Protein AF-A0A5E4CPG9-F1 (afdb_monomer_lite)

Organism: Marmota monax (NCBI:txid9995)

Foldseek 3Di:
DQLDWDWDWDQPFQLWPCNPDDPVLRVVVVCCVPVHPDDDDDDDDDDDDAGWTKIAIRNGRVRIDIDGGDDPPDDQDPPDDNDDDPDPVVCVVSVRDGHDDPDPDDPVVVVD

Sequence (112 aa):
RSSSHYPVYQRQHLLNSNPYWDFGAFRRLGHLVQETQLNFSRFAYQFLDPGTYVFQDNGQPESITVVLVKEEGAACGPGLAPVQPSSPYQLHRLGVLRHRLPNLGPDWAAIT

pLDDT: mean 88.84, std 9.23, range [60.34, 97.44]

Secondary structure (DSSP, 8-state):
-TT---EEE-TT-TT---TT---HHHHHHHHHHHH-----S-------S-EEEEEEESS-TT-EEEEEEPPTT--S-TT--SS----HHHHHHTT--PPPPS-SS--GGG--

Structure (mmCIF, N/CA/C/O backbone):
data_AF-A0A5E4CPG9-F1
#
_entry.id   AF-A0A5E4CPG9-F1
#
loop_
_atom_site.group_PDB
_atom_site.id
_atom_site.type_symbol
_atom_site.label_atom_id
_atom_site.label_alt_id
_atom_site.label_comp_id
_atom_site.label_asym_id
_atom_site.label_entity_id
_atom_site.label_seq_id
_atom_site.pdbx_PDB_ins_code
_atom_site.Cartn_x
_atom_site.Cartn_y
_atom_site.Cartn_z
_atom_site.occupancy
_atom_site.B_iso_or_equiv
_atom_site.auth_seq_id
_atom_site.auth_comp_id
_atom_site.auth_asym_id
_atom_site.auth_atom_id
_atom_site.pdbx_PDB_model_num
ATOM 1 N N . ARG A 1 1 ? -16.213 2.235 18.016 1.00 62.81 1 ARG A N 1
ATOM 2 C CA . ARG A 1 1 ? -15.006 1.644 17.382 1.00 62.81 1 ARG A CA 1
ATOM 3 C C . ARG A 1 1 ? -14.558 2.381 16.111 1.00 62.81 1 ARG A C 1
ATOM 5 O O . ARG A 1 1 ? -13.590 1.970 15.493 1.00 62.81 1 ARG A O 1
ATOM 12 N N . SER A 1 2 ? -15.189 3.499 15.739 1.00 62.75 2 SER A N 1
ATOM 13 C CA . SER A 1 2 ? -14.843 4.263 14.531 1.00 62.75 2 SER A CA 1
ATOM 14 C C . SER A 1 2 ? -13.397 4.779 14.482 1.00 62.75 2 SER A C 1
ATOM 16 O O . SER A 1 2 ? -12.893 4.973 13.384 1.00 62.75 2 SER A O 1
ATOM 18 N N . SER A 1 3 ? -12.708 4.941 15.623 1.00 76.94 3 SER A N 1
ATOM 19 C CA . SER A 1 3 ? -11.292 5.355 15.672 1.00 76.94 3 SER A CA 1
ATOM 20 C C . SER A 1 3 ? -10.291 4.192 15.798 1.00 76.94 3 SER A C 1
ATOM 22 O O . SER A 1 3 ? -9.133 4.416 16.141 1.00 76.94 3 SER A O 1
ATOM 24 N N . SER A 1 4 ? -10.716 2.941 15.596 1.00 89.88 4 SER A N 1
ATOM 25 C CA . SER A 1 4 ? -9.795 1.799 15.624 1.00 89.88 4 SER A CA 1
ATOM 26 C C . SER A 1 4 ? -8.760 1.894 14.495 1.00 89.88 4 SER A C 1
ATOM 28 O O . SER A 1 4 ? -9.088 2.307 13.384 1.00 89.88 4 SER A O 1
ATOM 30 N N . HIS A 1 5 ? -7.529 1.473 14.786 1.00 93.44 5 HIS A N 1
ATOM 31 C CA . HIS A 1 5 ? -6.406 1.473 13.846 1.00 93.44 5 HIS A CA 1
ATOM 32 C C . HIS A 1 5 ? -6.382 0.176 13.033 1.00 93.44 5 HIS A C 1
ATOM 34 O O . HIS A 1 5 ? -6.317 -0.920 13.597 1.00 93.44 5 HIS A O 1
ATOM 40 N N . TYR A 1 6 ? -6.484 0.298 11.712 1.00 94.81 6 TYR A N 1
ATOM 41 C CA . TYR A 1 6 ? -6.406 -0.807 10.758 1.00 94.81 6 TYR A CA 1
ATOM 42 C C . TYR A 1 6 ? -6.142 -0.271 9.343 1.00 94.81 6 TYR A C 1
ATOM 44 O O . TYR A 1 6 ? -6.550 0.850 9.025 1.00 94.81 6 TYR A O 1
ATOM 52 N N . PRO A 1 7 ? -5.489 -1.062 8.471 1.00 96.62 7 PRO A N 1
ATOM 53 C CA . PRO A 1 7 ? -5.165 -0.627 7.119 1.00 96.62 7 PRO A CA 1
ATOM 54 C C . PRO A 1 7 ? -6.416 -0.529 6.236 1.00 96.62 7 PRO A C 1
ATOM 56 O O . PRO A 1 7 ? -7.199 -1.476 6.125 1.00 96.62 7 PRO A O 1
ATOM 59 N N . VAL A 1 8 ? -6.557 0.599 5.544 1.00 96.44 8 VAL A N 1
ATOM 60 C CA . VAL A 1 8 ? -7.604 0.877 4.556 1.00 96.44 8 VAL A CA 1
ATOM 61 C C . VAL A 1 8 ? -6.953 1.159 3.210 1.00 96.44 8 VAL A C 1
ATOM 63 O O . VAL A 1 8 ? -6.179 2.106 3.070 1.00 96.44 8 VAL A O 1
ATOM 66 N N . TYR A 1 9 ? -7.277 0.346 2.206 1.00 97.25 9 TYR A N 1
ATOM 67 C CA . TYR A 1 9 ? -6.725 0.502 0.864 1.00 97.25 9 TYR A CA 1
ATOM 68 C C . TYR A 1 9 ? -7.182 1.805 0.198 1.00 97.25 9 TYR A C 1
ATOM 70 O O . TYR A 1 9 ? -8.378 2.090 0.106 1.00 97.25 9 TYR A O 1
ATOM 78 N N . GLN A 1 10 ? -6.225 2.570 -0.322 1.00 95.69 10 GLN A N 1
ATOM 79 C CA . GLN A 1 10 ? -6.465 3.845 -0.987 1.00 95.69 10 GLN A CA 1
ATOM 80 C C . GLN A 1 10 ? -6.605 3.665 -2.496 1.00 95.69 10 GLN A C 1
ATOM 82 O O . GLN A 1 10 ? -5.668 3.951 -3.232 1.00 95.69 10 GLN A O 1
ATOM 87 N N . ARG A 1 11 ? -7.774 3.224 -2.984 1.00 92.81 11 ARG A N 1
ATOM 88 C CA . ARG A 1 11 ? -7.993 2.883 -4.412 1.00 92.81 11 ARG A CA 1
ATOM 89 C C . ARG A 1 11 ? -7.539 3.968 -5.398 1.00 92.81 11 ARG A C 1
ATOM 91 O O . ARG A 1 11 ? -7.007 3.651 -6.453 1.00 92.81 11 ARG A O 1
ATOM 98 N N . GLN A 1 12 ? -7.754 5.239 -5.064 1.00 90.94 12 GLN A N 1
ATOM 99 C CA . GLN A 1 12 ? -7.474 6.374 -5.952 1.00 90.94 12 GLN A CA 1
ATOM 100 C C . GLN A 1 12 ? -6.050 6.938 -5.797 1.00 90.94 12 GLN A C 1
ATOM 102 O O . GLN A 1 12 ? -5.721 7.956 -6.402 1.00 90.94 12 GLN A O 1
ATOM 107 N N . HIS A 1 13 ? -5.195 6.310 -4.984 1.00 93.50 13 HIS A N 1
ATOM 108 C CA . HIS A 1 13 ? -3.847 6.813 -4.754 1.00 93.50 13 HIS A CA 1
ATOM 109 C C . HIS A 1 13 ? -2.964 6.652 -5.996 1.00 93.50 13 HIS A C 1
ATOM 111 O O . HIS A 1 13 ? -2.842 5.562 -6.549 1.00 93.50 13 HIS A O 1
ATOM 117 N N . LEU A 1 14 ? -2.268 7.725 -6.383 1.00 93.06 14 LEU A N 1
ATOM 118 C CA . LEU A 1 14 ? -1.459 7.774 -7.611 1.00 93.06 14 LEU A CA 1
ATOM 119 C C . LEU A 1 14 ? -0.232 6.856 -7.603 1.00 93.06 14 LEU A C 1
ATOM 121 O O . LEU A 1 14 ? 0.393 6.675 -8.640 1.00 93.06 14 LEU A O 1
ATOM 125 N N . LEU A 1 15 ? 0.149 6.319 -6.443 1.00 94.81 15 LEU A N 1
ATOM 126 C CA . LEU A 1 15 ? 1.236 5.339 -6.350 1.00 94.81 15 LEU A CA 1
ATOM 127 C C . LEU A 1 15 ? 0.768 3.899 -6.580 1.00 94.81 15 LEU A C 1
ATOM 129 O O . LEU A 1 15 ? 1.617 3.027 -6.689 1.00 94.81 15 LEU A O 1
ATOM 133 N N . ASN A 1 16 ? -0.538 3.620 -6.618 1.00 95.06 16 ASN A N 1
ATOM 134 C CA . ASN A 1 16 ? -0.994 2.265 -6.913 1.00 95.06 16 ASN A CA 1
ATOM 135 C C . ASN A 1 16 ? -0.725 1.920 -8.373 1.00 95.06 16 ASN A C 1
ATOM 137 O O . ASN A 1 16 ? -1.061 2.710 -9.251 1.00 95.06 16 ASN A O 1
ATOM 141 N N . SER A 1 17 ? -0.228 0.710 -8.621 1.00 94.88 17 SER A N 1
ATOM 142 C CA . SER A 1 17 ? -0.005 0.203 -9.981 1.00 94.88 17 SER A CA 1
ATOM 143 C C . SER A 1 17 ? -1.016 -0.856 -10.425 1.00 94.88 17 SER A C 1
ATOM 145 O O . SER A 1 17 ? -1.045 -1.203 -11.600 1.00 94.88 17 SER A O 1
ATOM 147 N N . ASN A 1 18 ? -1.843 -1.368 -9.505 1.00 91.62 18 ASN A N 1
ATOM 148 C CA . ASN A 1 18 ? -2.767 -2.478 -9.746 1.00 91.62 18 ASN A CA 1
ATOM 149 C C . ASN A 1 18 ? -4.234 -1.999 -9.715 1.00 91.62 18 ASN A C 1
ATOM 151 O O . ASN A 1 18 ? -4.873 -2.060 -8.663 1.00 91.62 18 ASN A O 1
ATOM 155 N N . PRO A 1 19 ? -4.796 -1.499 -10.838 1.00 85.88 19 PRO A N 1
ATOM 156 C CA . PRO A 1 19 ? -6.116 -0.853 -10.859 1.00 85.88 19 PRO A CA 1
ATOM 157 C C . PRO A 1 19 ? -7.292 -1.807 -10.604 1.00 85.88 19 PRO A C 1
ATOM 159 O O . PRO A 1 19 ? -8.354 -1.363 -10.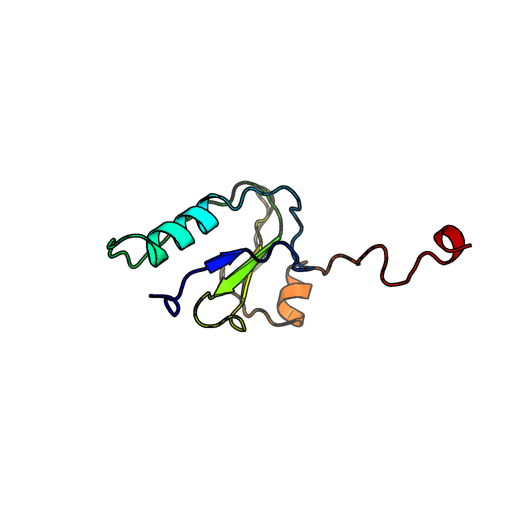169 1.00 85.88 19 PRO A O 1
ATOM 162 N N . TYR A 1 20 ? -7.107 -3.104 -10.862 1.00 88.81 20 TYR A N 1
ATOM 163 C CA . TYR A 1 20 ? -8.147 -4.134 -10.743 1.00 88.81 20 TYR A CA 1
ATOM 164 C C . TYR A 1 20 ? -7.944 -5.069 -9.545 1.00 88.81 20 TYR A C 1
ATOM 166 O O . TYR A 1 20 ? -8.587 -6.111 -9.465 1.00 88.81 20 TYR A O 1
ATOM 174 N N . TRP A 1 21 ? -7.050 -4.719 -8.617 1.00 94.75 21 TRP A N 1
ATOM 175 C CA . TRP A 1 21 ? -6.771 -5.555 -7.454 1.00 94.75 21 TRP A CA 1
ATOM 176 C C . TRP A 1 21 ? -7.980 -5.660 -6.512 1.00 94.75 21 TRP A C 1
ATOM 178 O O . TRP A 1 21 ? -8.620 -4.656 -6.179 1.00 94.75 21 TRP A O 1
ATOM 188 N N . ASP A 1 22 ? -8.278 -6.878 -6.045 1.00 94.31 22 ASP A N 1
ATOM 189 C CA . ASP A 1 22 ? -9.361 -7.120 -5.092 1.00 94.31 22 ASP A CA 1
ATOM 190 C C . ASP A 1 22 ? -8.906 -6.880 -3.645 1.00 94.31 22 ASP A C 1
ATOM 192 O O . ASP A 1 22 ? -8.313 -7.726 -2.975 1.00 94.31 22 ASP A O 1
ATOM 196 N N . PHE A 1 23 ? -9.280 -5.715 -3.122 1.00 95.62 23 PHE A N 1
ATOM 197 C CA . PHE A 1 23 ? -9.073 -5.319 -1.728 1.00 95.62 23 PHE A CA 1
ATOM 198 C C . PHE A 1 23 ? -10.205 -5.794 -0.790 1.00 95.62 23 PHE A C 1
ATOM 200 O O . PHE A 1 23 ? -10.385 -5.267 0.314 1.00 95.62 23 PHE A O 1
ATOM 207 N N . GLY A 1 24 ? -11.002 -6.787 -1.202 1.00 96.81 24 GLY A N 1
ATOM 208 C CA . GLY A 1 24 ? -12.127 -7.351 -0.453 1.00 96.81 24 GLY A CA 1
ATOM 209 C C . GLY A 1 24 ? -11.769 -7.829 0.954 1.00 96.81 24 GLY A C 1
ATOM 210 O O . GLY A 1 24 ? -12.555 -7.623 1.879 1.00 96.81 24 GLY A O 1
ATOM 211 N N . ALA A 1 25 ? -10.565 -8.374 1.154 1.00 96.94 25 ALA A N 1
ATOM 212 C CA . ALA A 1 25 ? -10.078 -8.761 2.480 1.00 96.94 25 ALA A CA 1
ATOM 213 C C . ALA A 1 25 ? -9.996 -7.562 3.448 1.00 96.94 25 ALA A C 1
ATOM 215 O O . ALA A 1 25 ? -10.410 -7.670 4.601 1.00 96.94 25 ALA A O 1
ATOM 216 N N . PHE A 1 26 ? -9.549 -6.399 2.965 1.00 96.94 26 PHE A N 1
ATOM 217 C CA . PHE A 1 26 ? -9.460 -5.165 3.752 1.00 96.94 26 PHE A CA 1
ATOM 218 C C . PHE A 1 26 ? -10.838 -4.530 3.984 1.00 96.94 26 PHE A C 1
ATOM 220 O O . PHE A 1 26 ? -11.101 -3.997 5.060 1.00 96.94 26 PHE A O 1
ATOM 227 N N . ARG A 1 27 ? -11.771 -4.650 3.025 1.00 96.25 27 ARG A N 1
ATOM 228 C CA . ARG A 1 27 ? -13.181 -4.270 3.254 1.00 96.25 27 ARG A CA 1
ATOM 229 C C . ARG A 1 27 ? -13.824 -5.132 4.337 1.00 96.25 27 ARG A C 1
ATOM 231 O O . ARG A 1 27 ? -14.489 -4.609 5.228 1.00 96.25 27 ARG A O 1
ATOM 238 N N . ARG A 1 28 ? -13.595 -6.449 4.283 1.00 95.88 28 ARG A N 1
ATOM 239 C CA . ARG A 1 28 ? -14.073 -7.389 5.301 1.00 95.88 28 ARG A CA 1
ATOM 240 C C . ARG A 1 28 ? -13.471 -7.062 6.665 1.00 95.88 28 ARG A C 1
ATOM 242 O O . ARG A 1 28 ? -14.211 -7.057 7.638 1.00 95.88 28 ARG A O 1
ATOM 249 N N . LEU A 1 29 ? -12.179 -6.739 6.733 1.00 95.31 29 LEU A N 1
ATOM 250 C CA . LEU A 1 29 ? -11.532 -6.268 7.960 1.00 95.31 29 LEU A CA 1
ATOM 251 C C . LEU A 1 29 ? -12.271 -5.062 8.558 1.00 95.31 29 LEU A C 1
ATOM 253 O O . LEU A 1 29 ? -12.645 -5.114 9.726 1.00 95.31 29 LEU A O 1
ATOM 257 N N . GLY A 1 30 ? -12.547 -4.029 7.756 1.00 94.31 30 GLY A N 1
ATOM 258 C CA . GLY A 1 30 ? -13.309 -2.859 8.204 1.00 94.31 30 GLY A CA 1
ATOM 259 C C . GLY A 1 30 ? -14.686 -3.231 8.764 1.00 94.31 30 GLY A C 1
ATOM 260 O O . GLY A 1 30 ? -15.023 -2.826 9.874 1.00 94.31 30 GLY A O 1
ATOM 261 N N . HIS A 1 31 ? -15.434 -4.086 8.059 1.00 94.00 31 HIS A N 1
ATOM 262 C CA . HIS A 1 31 ? -16.725 -4.590 8.537 1.00 94.00 31 HIS A CA 1
ATOM 263 C C . HIS A 1 31 ? -16.595 -5.353 9.865 1.00 94.00 31 HIS A C 1
ATOM 265 O O . HIS A 1 31 ? -17.381 -5.141 10.781 1.00 94.00 31 HIS A O 1
ATOM 271 N N . LEU A 1 32 ? -15.593 -6.226 10.012 1.00 93.19 32 LEU A N 1
ATOM 272 C CA . LEU A 1 32 ? -15.372 -6.961 11.261 1.00 93.19 32 LEU A CA 1
ATOM 273 C C . LEU A 1 32 ? -15.048 -6.017 12.427 1.00 93.19 32 LEU A C 1
ATOM 275 O O . LEU A 1 32 ? -15.561 -6.219 13.524 1.00 93.19 32 LEU A O 1
ATOM 279 N N . VAL A 1 33 ? -14.238 -4.979 12.206 1.00 91.94 33 VAL A N 1
ATOM 280 C CA . VAL A 1 33 ? -13.909 -3.995 13.250 1.00 91.94 33 VAL A CA 1
ATOM 281 C C . VAL A 1 33 ? -15.136 -3.170 13.654 1.00 91.94 33 VAL A C 1
ATOM 283 O O . VAL A 1 33 ? -15.331 -2.919 14.845 1.00 91.94 33 VAL A O 1
ATOM 286 N N . GLN A 1 34 ? -15.946 -2.740 12.685 1.00 90.00 34 GLN A N 1
ATOM 287 C CA . GLN A 1 34 ? -17.050 -1.804 12.913 1.00 90.00 34 GLN A CA 1
ATOM 288 C C . GLN A 1 34 ? -18.331 -2.489 13.404 1.00 90.00 34 GLN A C 1
ATOM 290 O O . GLN A 1 34 ? -18.937 -2.006 14.358 1.00 90.00 34 GLN A O 1
ATOM 295 N N . GLU A 1 35 ? -18.702 -3.617 12.797 1.00 89.44 35 GLU A N 1
ATOM 296 C CA . GLU A 1 35 ? -20.025 -4.239 12.956 1.00 89.44 35 GLU A CA 1
ATOM 297 C C . GLU A 1 35 ? -20.024 -5.445 13.903 1.00 89.44 35 GLU A C 1
ATOM 299 O O . GLU A 1 35 ? -21.080 -5.939 14.294 1.00 89.44 35 GLU A O 1
ATOM 304 N N . THR A 1 36 ? -18.850 -5.954 14.289 1.00 85.88 36 THR A N 1
ATOM 305 C CA . THR A 1 36 ? -18.755 -7.138 15.155 1.00 85.88 36 THR A CA 1
ATOM 306 C C . THR A 1 36 ? -18.060 -6.842 16.480 1.00 85.88 36 THR A C 1
ATOM 308 O O . THR A 1 36 ? -17.254 -5.921 16.608 1.00 85.88 36 THR A O 1
ATOM 311 N N . GLN A 1 37 ? -18.343 -7.675 17.484 1.00 82.62 37 GLN A N 1
ATOM 312 C CA . GLN A 1 37 ? -17.698 -7.643 18.805 1.00 82.62 37 GLN A CA 1
ATOM 313 C C . GLN A 1 37 ? -16.411 -8.485 18.855 1.00 82.62 37 GLN A C 1
ATOM 315 O O . GLN A 1 37 ? -15.920 -8.819 19.933 1.00 82.62 37 GLN A O 1
ATOM 320 N N . LEU A 1 38 ? -15.851 -8.857 17.698 1.00 84.69 38 LEU A N 1
ATOM 321 C CA . LEU A 1 38 ? -14.609 -9.619 17.655 1.00 84.69 38 LEU A CA 1
ATOM 322 C C . LEU A 1 38 ? -13.448 -8.770 18.187 1.00 84.69 38 LEU A C 1
ATOM 324 O O . LEU A 1 38 ? -13.311 -7.585 17.868 1.00 84.69 38 LEU A O 1
ATOM 328 N N . ASN A 1 39 ? -12.609 -9.399 19.007 1.00 85.44 39 ASN A N 1
ATOM 329 C CA . ASN A 1 39 ? -11.400 -8.814 19.572 1.00 85.44 39 ASN A CA 1
ATOM 330 C C . ASN A 1 39 ? -10.191 -9.502 18.945 1.00 85.44 39 ASN A C 1
ATOM 332 O O . ASN A 1 39 ? -9.850 -10.625 19.308 1.00 85.44 39 ASN A O 1
ATOM 336 N N . PHE A 1 40 ? -9.546 -8.828 18.001 1.00 87.69 40 PHE A N 1
ATOM 337 C CA . PHE A 1 40 ? -8.308 -9.288 17.385 1.00 87.69 40 PHE A CA 1
ATOM 338 C C . PHE A 1 40 ? -7.323 -8.125 17.296 1.00 87.69 40 PHE A C 1
ATOM 340 O O . PHE A 1 40 ? -7.713 -6.969 17.152 1.00 87.69 40 PHE A O 1
ATOM 347 N N . SER A 1 41 ? -6.036 -8.440 17.407 1.00 90.12 41 SER A N 1
ATOM 348 C CA . SER A 1 41 ? -4.945 -7.458 17.396 1.00 90.12 41 SER A CA 1
ATOM 349 C C . SER A 1 41 ? -4.071 -7.545 16.148 1.00 90.12 41 SER A C 1
ATOM 351 O O . SER A 1 41 ? -3.164 -6.736 15.975 1.00 90.12 41 SER A O 1
ATOM 353 N N . ARG A 1 42 ? -4.301 -8.547 15.291 1.00 91.75 42 ARG A N 1
ATOM 354 C CA . ARG A 1 42 ? -3.469 -8.828 14.121 1.00 91.75 42 ARG A CA 1
ATOM 355 C C . ARG A 1 42 ? -4.334 -9.129 12.912 1.00 91.75 42 ARG A C 1
ATOM 357 O O . ARG A 1 42 ? -5.346 -9.818 13.012 1.00 91.75 42 ARG A O 1
ATOM 364 N N . PHE A 1 43 ? -3.871 -8.643 11.773 1.00 93.69 43 PHE A N 1
ATOM 365 C CA . PHE A 1 43 ? -4.399 -8.941 10.456 1.00 93.69 43 PHE A CA 1
ATOM 366 C C . PHE A 1 43 ? -3.209 -9.276 9.559 1.00 93.69 43 PHE A C 1
ATOM 368 O O . PHE A 1 43 ? -2.197 -8.578 9.593 1.00 93.69 43 PHE A O 1
ATOM 375 N N . ALA A 1 44 ? -3.320 -10.356 8.793 1.00 95.06 44 ALA A N 1
ATOM 376 C CA . ALA A 1 44 ? -2.298 -10.785 7.853 1.00 95.06 44 ALA A CA 1
ATOM 377 C C . ALA A 1 44 ? -2.934 -10.961 6.476 1.00 95.06 44 ALA A C 1
ATOM 379 O O . ALA A 1 44 ? -4.039 -11.491 6.357 1.00 95.06 44 ALA A O 1
ATOM 380 N N . TYR A 1 45 ? -2.225 -10.513 5.447 1.00 96.12 45 TYR A N 1
ATOM 381 C CA . TYR A 1 45 ? -2.634 -10.643 4.058 1.00 96.12 45 TYR A CA 1
ATOM 382 C C . TYR A 1 45 ? -1.407 -10.975 3.213 1.00 96.12 45 TYR A C 1
ATOM 384 O O . TYR A 1 45 ? -0.344 -10.383 3.406 1.00 96.12 45 TYR A O 1
ATOM 392 N N . GLN A 1 46 ? -1.558 -11.927 2.296 1.00 94.69 46 GLN A N 1
ATOM 393 C CA . GLN A 1 46 ? -0.519 -12.301 1.348 1.00 94.69 46 GLN A CA 1
ATOM 394 C C . GLN A 1 46 ? -0.772 -11.590 0.023 1.00 94.69 46 GLN A C 1
ATOM 396 O O . GLN A 1 46 ? -1.840 -11.732 -0.566 1.00 94.69 46 GLN A O 1
ATOM 401 N N . PHE A 1 47 ? 0.229 -10.856 -0.451 1.00 95.06 47 PHE A N 1
ATOM 402 C CA . PHE A 1 47 ? 0.212 -10.267 -1.780 1.00 95.06 47 PHE A CA 1
ATOM 403 C C . PHE A 1 47 ? 0.820 -11.254 -2.772 1.00 95.06 47 PHE A C 1
ATOM 405 O O . PHE A 1 47 ? 1.890 -11.801 -2.507 1.00 95.06 47 PHE A O 1
ATOM 412 N N . LEU A 1 48 ? 0.123 -11.486 -3.881 1.00 92.81 48 LEU A N 1
ATOM 413 C CA . LEU A 1 48 ? 0.548 -12.419 -4.927 1.00 92.81 48 LEU A CA 1
ATOM 414 C C . LEU A 1 48 ? 1.013 -11.670 -6.174 1.00 92.81 48 LEU A C 1
ATOM 416 O O . LEU A 1 48 ? 2.047 -12.009 -6.738 1.00 92.81 48 LEU A O 1
ATOM 420 N N . ASP A 1 49 ? 0.286 -10.621 -6.554 1.00 95.06 49 ASP A N 1
ATOM 421 C CA . ASP A 1 49 ? 0.593 -9.861 -7.759 1.00 95.06 49 ASP A CA 1
ATOM 422 C C . ASP A 1 49 ? 1.665 -8.791 -7.478 1.0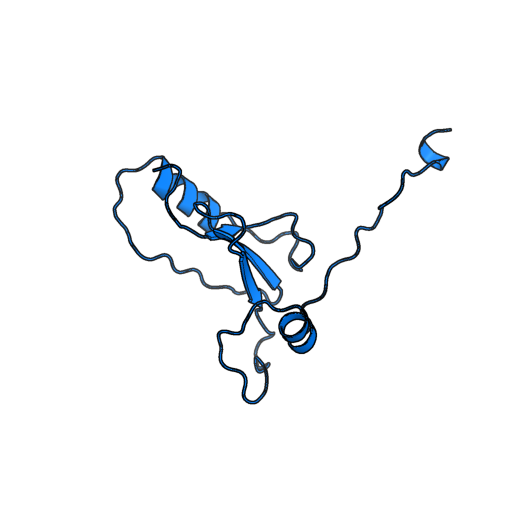0 95.06 49 ASP A C 1
ATOM 424 O O . ASP A 1 49 ? 1.525 -8.006 -6.522 1.00 95.06 49 ASP A O 1
ATOM 428 N N . PRO A 1 50 ? 2.724 -8.712 -8.301 1.00 95.62 50 PRO A N 1
ATOM 429 C CA . PRO A 1 50 ? 3.701 -7.634 -8.249 1.00 95.62 50 PRO A CA 1
ATOM 430 C C . PRO A 1 50 ? 3.061 -6.248 -8.380 1.00 95.62 50 PRO A C 1
ATOM 432 O O . PRO A 1 50 ? 2.000 -6.057 -8.974 1.00 95.62 50 PRO A O 1
ATOM 435 N N . GLY A 1 51 ? 3.723 -5.243 -7.814 1.00 95.31 51 GLY A N 1
ATOM 436 C CA . GLY A 1 51 ? 3.313 -3.848 -7.923 1.00 95.31 51 GLY A CA 1
ATOM 437 C C . GLY A 1 51 ? 3.217 -3.124 -6.588 1.00 95.31 51 GLY A C 1
ATOM 438 O O . GLY A 1 51 ? 3.746 -3.564 -5.568 1.00 95.31 51 GLY A O 1
ATOM 439 N N . THR A 1 52 ? 2.585 -1.955 -6.618 1.00 96.31 52 THR A N 1
ATOM 440 C CA . THR A 1 52 ? 2.518 -1.029 -5.486 1.00 96.31 52 THR A CA 1
ATOM 441 C C . THR A 1 52 ? 1.092 -0.903 -4.970 1.00 96.31 52 THR A C 1
ATOM 443 O O . THR A 1 52 ? 0.156 -0.677 -5.744 1.00 96.31 52 THR A O 1
ATOM 446 N N . TYR A 1 53 ? 0.950 -1.000 -3.650 1.00 97.31 53 TYR A N 1
ATOM 447 C CA . TYR A 1 53 ? -0.311 -0.906 -2.924 1.00 97.31 53 TYR A CA 1
ATOM 448 C C . TYR A 1 53 ? -0.183 0.132 -1.814 1.00 97.31 53 TYR A C 1
ATOM 450 O O . TYR A 1 53 ? 0.739 0.065 -0.999 1.00 97.31 53 TYR A O 1
ATOM 458 N N . VAL A 1 54 ? -1.109 1.085 -1.760 1.00 97.06 54 VAL A N 1
ATOM 459 C CA . VAL A 1 54 ? -1.123 2.126 -0.730 1.00 97.06 54 VAL A CA 1
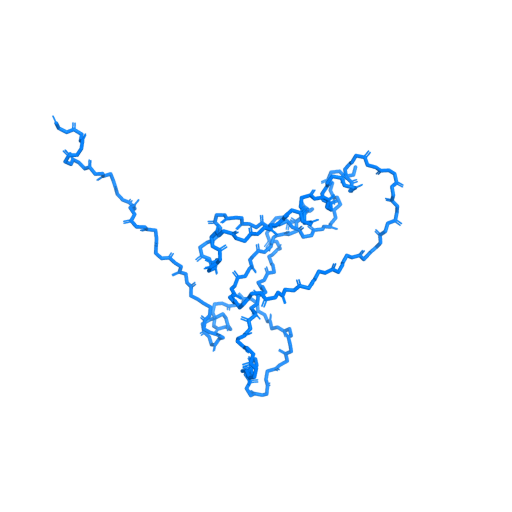ATOM 460 C C . VAL A 1 54 ? -2.289 1.935 0.220 1.00 97.06 54 VAL A C 1
ATOM 462 O O . VAL A 1 54 ? -3.445 1.812 -0.189 1.00 97.06 54 VAL A O 1
ATOM 465 N N . PHE A 1 55 ? -1.969 1.965 1.506 1.00 97.44 55 PHE A N 1
ATOM 466 C CA . PHE A 1 55 ? -2.917 1.907 2.604 1.00 97.44 55 PHE A CA 1
ATOM 467 C C . PHE A 1 55 ? -2.775 3.159 3.457 1.00 97.44 55 PHE A C 1
ATOM 469 O O . PHE A 1 55 ? -1.670 3.675 3.615 1.00 97.44 55 PHE A O 1
ATOM 476 N N . GLN A 1 56 ? -3.879 3.607 4.034 1.00 96.88 56 GLN A N 1
ATOM 477 C CA . GLN A 1 56 ? -3.871 4.555 5.143 1.00 96.88 56 GLN A CA 1
ATOM 478 C C . GLN A 1 56 ? -4.358 3.855 6.408 1.00 96.88 56 GLN A C 1
ATOM 480 O O . GLN A 1 56 ? -5.063 2.844 6.321 1.00 96.88 56 GLN A O 1
ATOM 485 N N . ASP A 1 57 ? -4.029 4.397 7.569 1.00 96.31 57 ASP A N 1
ATOM 486 C CA . ASP A 1 57 ? -4.665 3.979 8.809 1.00 96.31 57 ASP A CA 1
ATOM 487 C C . ASP A 1 57 ? -6.080 4.570 8.933 1.00 96.31 57 ASP A C 1
ATOM 489 O O . ASP A 1 57 ? -6.335 5.719 8.570 1.00 96.31 57 ASP A O 1
ATOM 493 N N . ASN A 1 58 ? -7.026 3.774 9.436 1.00 94.88 58 ASN A N 1
ATOM 494 C CA . ASN A 1 58 ? -8.398 4.232 9.652 1.00 94.88 58 ASN A CA 1
ATOM 495 C C . ASN A 1 58 ? -8.517 5.300 10.756 1.00 94.88 58 ASN A C 1
ATOM 497 O O . ASN A 1 58 ? -9.297 6.238 10.612 1.00 94.88 58 ASN A O 1
ATOM 501 N N . GLY A 1 59 ? -7.781 5.150 11.860 1.00 94.19 59 GLY A N 1
ATOM 502 C CA . GLY A 1 59 ? -7.797 6.101 12.975 1.00 94.19 59 GLY A CA 1
ATOM 503 C C . GLY A 1 59 ? -6.946 7.345 12.714 1.00 94.19 59 GLY A C 1
ATOM 504 O O . GLY A 1 59 ? -7.181 8.379 13.335 1.00 94.19 59 GLY A O 1
ATOM 505 N N . GLN A 1 60 ? -5.985 7.246 11.793 1.00 95.62 60 GLN A N 1
ATOM 506 C CA . GLN A 1 60 ? -5.026 8.289 11.451 1.00 95.62 60 GLN A CA 1
ATOM 507 C C . GLN A 1 60 ? -4.771 8.340 9.926 1.00 95.62 60 GLN A C 1
ATOM 509 O O . GLN A 1 60 ? -3.783 7.777 9.447 1.00 95.62 60 GLN A O 1
ATOM 514 N N . PRO A 1 61 ? -5.640 9.001 9.137 1.00 92.62 61 PRO A N 1
ATOM 515 C CA . PRO A 1 61 ? -5.572 8.977 7.670 1.00 92.62 61 PRO A CA 1
ATOM 516 C C . PRO A 1 61 ? -4.265 9.508 7.060 1.00 92.62 61 PRO A C 1
ATOM 518 O O . PRO A 1 61 ? -3.907 9.131 5.947 1.00 92.62 61 PRO A O 1
ATOM 521 N N . GLU A 1 62 ? -3.535 10.371 7.768 1.00 93.31 62 GLU A N 1
ATOM 522 C CA . GLU A 1 62 ? -2.219 10.869 7.356 1.00 93.31 62 GLU A CA 1
ATOM 523 C C . GLU A 1 62 ? -1.103 9.818 7.472 1.00 93.31 62 GLU A C 1
ATOM 525 O O . GLU A 1 62 ? -0.046 9.957 6.850 1.00 93.31 62 GLU A O 1
ATOM 530 N N . SER A 1 63 ? -1.329 8.758 8.251 1.00 94.94 63 SER A N 1
ATOM 531 C CA . SER A 1 63 ? -0.407 7.638 8.387 1.00 94.94 63 SER A CA 1
ATOM 532 C C . SER A 1 63 ? -0.613 6.671 7.228 1.00 94.94 63 SER A C 1
ATOM 534 O O . SER A 1 63 ? -1.598 5.931 7.178 1.00 94.94 63 SER A O 1
ATOM 536 N N . ILE A 1 64 ? 0.322 6.685 6.275 1.00 95.56 64 ILE A N 1
ATOM 537 C CA . ILE A 1 64 ? 0.279 5.823 5.092 1.00 95.56 64 ILE A CA 1
ATOM 538 C C . ILE A 1 64 ? 1.335 4.725 5.141 1.00 95.56 64 ILE A C 1
ATOM 540 O O . ILE A 1 64 ? 2.456 4.910 5.614 1.00 95.56 64 ILE A O 1
ATOM 544 N N . THR A 1 65 ? 0.993 3.582 4.562 1.00 96.00 65 THR A N 1
ATOM 545 C CA . THR A 1 65 ? 1.911 2.476 4.297 1.00 96.00 65 THR A CA 1
ATOM 546 C C . THR A 1 65 ? 1.900 2.168 2.808 1.00 96.00 65 THR A C 1
ATOM 548 O O . THR A 1 65 ? 0.840 2.008 2.203 1.00 96.00 65 THR A O 1
ATOM 551 N N . VAL A 1 66 ? 3.091 2.072 2.219 1.00 96.62 66 VAL A N 1
ATOM 552 C CA . VAL A 1 66 ? 3.284 1.686 0.820 1.00 96.62 66 VAL A CA 1
ATOM 553 C C . VAL A 1 66 ? 3.900 0.295 0.799 1.00 96.62 66 VAL A C 1
ATOM 555 O O . VAL A 1 66 ? 5.011 0.101 1.288 1.00 96.62 66 VAL A O 1
ATOM 558 N N . VAL A 1 67 ? 3.177 -0.670 0.242 1.00 96.00 67 VAL A N 1
ATOM 559 C CA . VAL A 1 67 ? 3.657 -2.039 0.044 1.00 96.00 67 VAL A CA 1
ATOM 560 C C . VAL A 1 67 ? 4.107 -2.175 -1.401 1.00 96.00 67 VAL A C 1
ATOM 562 O O . VAL A 1 67 ? 3.312 -1.982 -2.320 1.00 96.00 67 VAL A O 1
ATOM 565 N N . LEU A 1 68 ? 5.382 -2.502 -1.592 1.00 95.31 68 LEU A N 1
ATOM 566 C CA . LEU A 1 68 ? 5.970 -2.787 -2.895 1.00 95.31 68 LEU A CA 1
ATOM 567 C C . LEU A 1 68 ? 6.259 -4.282 -2.996 1.00 95.31 68 LEU A C 1
ATOM 569 O O . LEU A 1 68 ? 7.124 -4.799 -2.290 1.00 95.31 68 LEU A O 1
ATOM 573 N N . VAL A 1 69 ? 5.551 -4.955 -3.893 1.00 95.00 69 VAL A N 1
ATOM 574 C CA . VAL A 1 69 ? 5.746 -6.367 -4.213 1.00 95.00 69 VAL A CA 1
ATOM 575 C C . VAL A 1 69 ? 6.591 -6.440 -5.474 1.00 95.00 69 VAL A C 1
ATOM 577 O O . VAL A 1 69 ? 6.252 -5.842 -6.496 1.00 95.00 69 VAL A O 1
ATOM 580 N N . LYS A 1 70 ? 7.734 -7.116 -5.378 1.00 92.81 70 LYS A N 1
ATOM 581 C CA . LYS A 1 70 ? 8.625 -7.348 -6.514 1.00 92.81 70 LYS A CA 1
ATOM 582 C C . LYS A 1 70 ? 8.193 -8.601 -7.271 1.00 92.81 70 LYS A C 1
ATOM 584 O O . LYS A 1 70 ? 7.523 -9.463 -6.714 1.00 92.81 70 LYS A O 1
ATOM 589 N N . GLU A 1 71 ? 8.608 -8.670 -8.529 1.00 93.50 71 GLU A N 1
ATOM 590 C CA . GLU A 1 71 ? 8.527 -9.887 -9.335 1.00 93.50 71 GLU A CA 1
ATOM 591 C C . GLU A 1 71 ? 9.203 -11.063 -8.625 1.00 93.50 71 GLU A C 1
ATOM 593 O O . GLU A 1 71 ? 10.136 -10.885 -7.831 1.00 93.50 71 GLU A O 1
ATOM 598 N N . GLU A 1 72 ? 8.763 -12.277 -8.940 1.00 91.69 72 GLU A N 1
ATOM 599 C CA . GLU A 1 72 ? 9.389 -13.482 -8.412 1.00 91.69 72 GLU A CA 1
ATOM 600 C C . GLU A 1 72 ? 10.884 -13.525 -8.775 1.00 91.69 72 GLU A C 1
ATOM 602 O O . GLU A 1 72 ? 11.297 -13.207 -9.891 1.00 91.69 72 GLU A O 1
ATOM 607 N N . GLY A 1 73 ? 11.725 -13.869 -7.797 1.00 89.00 73 GLY A N 1
ATOM 608 C CA . GLY A 1 73 ? 13.181 -13.898 -7.959 1.00 89.00 73 GLY A CA 1
ATOM 609 C C . GLY A 1 73 ? 13.866 -12.524 -7.952 1.00 89.00 73 GLY A C 1
ATOM 610 O O . GLY A 1 73 ? 15.095 -12.468 -7.879 1.00 89.00 73 GLY A O 1
ATOM 611 N N . ALA A 1 74 ? 13.121 -11.414 -7.966 1.00 89.56 74 ALA A N 1
ATOM 612 C CA . ALA A 1 74 ? 13.702 -10.082 -7.853 1.00 89.56 74 ALA A CA 1
ATOM 613 C C . ALA A 1 74 ? 13.961 -9.705 -6.386 1.00 89.56 74 ALA A C 1
ATOM 615 O O . ALA A 1 74 ? 13.095 -9.800 -5.516 1.00 89.56 74 ALA A O 1
ATOM 616 N N . ALA A 1 75 ? 15.166 -9.211 -6.103 1.00 85.62 75 ALA A N 1
ATOM 617 C CA . ALA A 1 75 ? 15.495 -8.692 -4.783 1.00 85.62 75 ALA A CA 1
ATOM 618 C C . ALA A 1 75 ? 14.784 -7.351 -4.518 1.00 85.62 75 ALA A C 1
ATOM 620 O O . ALA A 1 75 ? 14.711 -6.482 -5.389 1.00 85.62 75 ALA A O 1
ATOM 621 N N . CYS A 1 76 ? 14.360 -7.120 -3.271 1.00 82.38 76 CYS A N 1
ATOM 622 C CA . CYS A 1 76 ? 13.802 -5.831 -2.829 1.00 82.38 76 CYS A CA 1
ATOM 623 C C . CYS A 1 76 ? 14.827 -4.677 -2.832 1.00 82.38 76 CYS A C 1
ATOM 625 O O . CYS A 1 76 ? 14.454 -3.517 -2.669 1.00 82.38 76 CYS A O 1
ATOM 627 N N . GLY A 1 77 ? 16.105 -4.992 -3.060 1.00 76.88 77 GLY A N 1
ATOM 628 C CA . GLY A 1 77 ? 17.219 -4.066 -3.233 1.00 76.88 77 GLY A CA 1
ATOM 629 C C . GLY A 1 77 ? 18.420 -4.470 -2.369 1.00 76.88 77 GLY A C 1
ATOM 630 O O . GLY A 1 77 ? 18.234 -4.914 -1.234 1.00 76.88 77 GLY A O 1
ATOM 631 N N . PRO A 1 78 ? 19.660 -4.346 -2.874 1.00 70.62 78 PRO A N 1
ATOM 632 C CA . PRO A 1 78 ? 20.844 -4.761 -2.131 1.00 70.62 78 PRO A CA 1
ATOM 633 C C . PRO A 1 78 ? 21.003 -3.915 -0.861 1.00 70.62 78 PRO A C 1
ATOM 635 O O . PRO A 1 78 ? 20.996 -2.684 -0.916 1.00 70.62 78 PRO A O 1
ATOM 638 N N . GLY A 1 79 ? 21.130 -4.585 0.287 1.00 74.88 79 GLY A N 1
ATOM 639 C CA . GLY A 1 79 ? 21.357 -3.939 1.584 1.00 74.88 79 GLY A CA 1
ATOM 640 C C . GLY A 1 79 ? 20.184 -3.107 2.116 1.00 74.88 79 GLY A C 1
ATOM 641 O O . GLY A 1 79 ? 20.375 -2.327 3.047 1.00 74.88 79 GLY A O 1
ATOM 642 N N . LEU A 1 80 ? 18.985 -3.234 1.539 1.00 78.62 80 LEU A N 1
ATOM 643 C CA . LEU A 1 80 ? 17.789 -2.576 2.058 1.00 78.62 80 LEU A CA 1
ATOM 644 C C . LEU A 1 80 ? 17.090 -3.468 3.084 1.00 78.62 80 LEU A C 1
ATOM 646 O O . LEU A 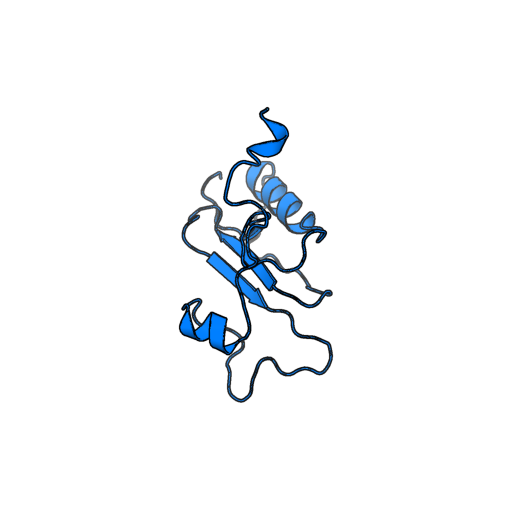1 80 ? 16.824 -4.641 2.831 1.00 78.62 80 LEU A O 1
ATOM 650 N N . ALA A 1 81 ? 16.756 -2.893 4.238 1.00 85.69 81 ALA A N 1
ATOM 651 C CA . ALA A 1 81 ? 15.854 -3.539 5.183 1.00 85.69 81 ALA A CA 1
ATOM 652 C C . ALA A 1 81 ? 14.442 -3.660 4.567 1.00 85.69 81 ALA A C 1
ATOM 654 O O . ALA A 1 81 ? 14.052 -2.775 3.799 1.00 85.69 81 ALA A O 1
ATOM 655 N N . PRO A 1 82 ? 13.648 -4.687 4.929 1.00 86.56 82 PRO A N 1
ATOM 656 C CA . PRO A 1 82 ? 12.301 -4.884 4.383 1.00 86.56 82 PRO A CA 1
ATOM 657 C C . PRO A 1 82 ? 11.345 -3.705 4.612 1.00 86.56 82 PRO A C 1
ATOM 659 O O . PRO A 1 82 ? 10.449 -3.473 3.808 1.00 86.56 82 PRO A O 1
ATOM 662 N N . VAL A 1 83 ? 11.541 -2.954 5.700 1.00 91.69 83 VAL A N 1
ATOM 663 C CA . VAL A 1 83 ? 10.769 -1.750 6.025 1.00 91.69 83 VAL A CA 1
ATOM 664 C C . VAL A 1 83 ? 11.665 -0.533 5.841 1.00 91.69 83 VAL A C 1
ATOM 666 O O . VAL A 1 83 ? 12.749 -0.459 6.420 1.00 91.69 83 VAL A O 1
ATOM 669 N N . GLN A 1 84 ? 11.204 0.418 5.032 1.00 92.00 84 GLN A N 1
ATOM 670 C CA . GLN A 1 84 ? 11.900 1.668 4.733 1.00 92.00 84 GLN A CA 1
ATOM 671 C C . GLN A 1 84 ? 10.981 2.868 4.997 1.00 92.00 84 GLN A C 1
ATOM 673 O O . GLN A 1 84 ? 9.759 2.730 4.903 1.00 92.00 84 GLN A O 1
ATOM 678 N N . PRO A 1 85 ? 11.536 4.059 5.290 1.00 92.56 85 PRO A N 1
ATOM 679 C CA . PRO A 1 85 ? 10.751 5.287 5.362 1.00 92.56 85 PRO A CA 1
ATOM 680 C C . PRO A 1 85 ? 10.035 5.573 4.037 1.00 92.56 85 PRO A C 1
ATOM 682 O O . PRO A 1 85 ? 10.618 5.405 2.968 1.00 92.56 85 PRO A O 1
ATOM 685 N N . SER A 1 86 ? 8.818 6.113 4.091 1.00 92.19 86 SER A N 1
ATOM 686 C CA . SER A 1 86 ? 8.030 6.512 2.912 1.00 92.19 86 SER A CA 1
ATOM 687 C C . SER A 1 86 ? 8.472 7.851 2.297 1.00 92.19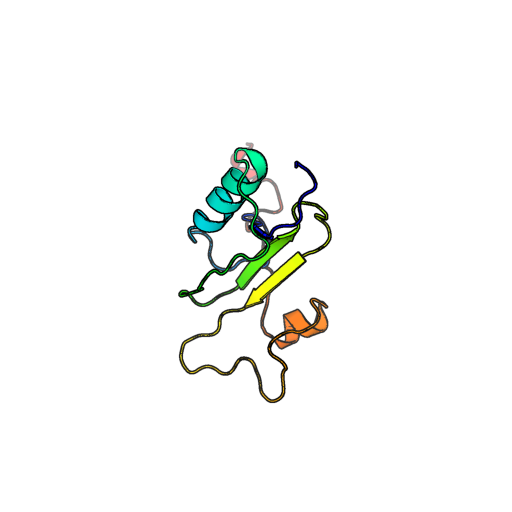 86 SER A C 1
ATOM 689 O O . SER A 1 86 ? 7.696 8.522 1.614 1.00 92.19 86 SER A O 1
ATOM 691 N N . SER A 1 87 ? 9.721 8.271 2.531 1.00 92.56 87 SER A N 1
ATOM 692 C CA . SER A 1 87 ? 10.224 9.545 2.016 1.00 92.56 87 SER A CA 1
ATOM 693 C C . SER A 1 87 ? 10.278 9.537 0.481 1.00 92.56 87 SER A C 1
ATOM 695 O O . SER A 1 87 ? 10.525 8.486 -0.120 1.00 92.56 87 SER A O 1
ATOM 697 N N . PRO A 1 88 ? 10.116 10.696 -0.187 1.00 91.69 88 PRO A N 1
ATOM 698 C CA . PRO A 1 88 ? 10.174 10.771 -1.648 1.00 91.69 88 PRO A CA 1
ATOM 699 C C . PRO A 1 88 ? 11.449 10.157 -2.240 1.00 91.69 88 PRO A C 1
ATOM 701 O O . PRO A 1 88 ? 11.392 9.483 -3.265 1.00 91.69 88 PRO A O 1
ATOM 704 N N . TYR A 1 89 ? 12.585 10.336 -1.559 1.00 92.00 89 TYR A N 1
ATOM 705 C CA . TYR A 1 89 ? 13.860 9.738 -1.946 1.00 92.00 89 TYR A CA 1
ATOM 706 C C . TYR A 1 89 ? 13.815 8.204 -1.922 1.00 92.00 89 TYR A C 1
ATOM 708 O O . TYR A 1 89 ? 14.230 7.568 -2.888 1.00 92.00 89 TYR A O 1
ATOM 716 N N . GLN A 1 90 ? 13.291 7.603 -0.848 1.00 91.88 90 GLN A N 1
ATOM 717 C CA . GLN A 1 90 ? 13.219 6.145 -0.725 1.00 91.88 90 GLN A CA 1
ATOM 718 C C . GLN A 1 90 ? 12.229 5.540 -1.718 1.00 91.88 90 GLN A C 1
ATOM 720 O O . GLN A 1 90 ? 12.549 4.550 -2.372 1.00 91.88 90 GLN A O 1
ATOM 725 N N . LEU A 1 91 ? 11.065 6.171 -1.896 1.00 92.56 91 LEU A N 1
ATOM 726 C CA . LEU A 1 91 ? 10.083 5.748 -2.895 1.00 92.56 91 LEU A CA 1
ATOM 727 C C . LEU A 1 91 ? 10.690 5.762 -4.303 1.00 92.56 91 LEU A C 1
ATOM 729 O O . LEU A 1 91 ? 10.602 4.766 -5.019 1.00 92.56 91 LEU A O 1
ATOM 733 N N . HIS A 1 92 ? 11.386 6.843 -4.665 1.00 91.12 92 HIS A N 1
ATOM 734 C CA . HIS A 1 92 ? 12.058 6.942 -5.956 1.00 91.12 92 HIS A CA 1
ATOM 735 C C . HIS A 1 92 ? 13.162 5.888 -6.120 1.00 91.12 92 HIS A C 1
ATOM 737 O O . HIS A 1 92 ? 13.197 5.188 -7.130 1.00 91.12 92 HIS A O 1
ATOM 743 N N . ARG A 1 93 ? 14.017 5.712 -5.103 1.00 90.19 93 ARG A N 1
ATOM 744 C CA . ARG A 1 93 ? 15.085 4.699 -5.086 1.00 90.19 93 ARG A CA 1
ATOM 745 C C . ARG A 1 93 ? 14.548 3.272 -5.256 1.00 90.19 93 ARG A C 1
ATOM 747 O O . ARG A 1 93 ? 15.217 2.443 -5.863 1.00 90.19 93 ARG A O 1
ATOM 754 N N . LEU A 1 94 ? 13.357 2.984 -4.729 1.00 91.25 94 LEU A N 1
ATOM 755 C CA . LEU A 1 94 ? 12.693 1.681 -4.837 1.00 91.25 94 LEU A CA 1
ATOM 756 C C . LEU A 1 94 ? 11.939 1.474 -6.164 1.00 91.25 94 LEU A C 1
ATOM 758 O O . LEU A 1 94 ? 11.458 0.363 -6.421 1.00 91.25 94 LEU A O 1
ATOM 762 N N . GLY A 1 95 ? 11.862 2.509 -7.008 1.00 90.31 95 GLY A N 1
ATOM 763 C CA . GLY A 1 95 ? 11.138 2.496 -8.280 1.00 90.31 95 GLY A CA 1
ATOM 764 C C . GLY A 1 95 ? 9.633 2.734 -8.142 1.00 90.31 95 GLY A C 1
ATOM 765 O O . GLY A 1 95 ? 8.886 2.449 -9.073 1.00 90.31 95 GLY A O 1
ATOM 766 N N . VAL A 1 96 ? 9.172 3.246 -6.998 1.00 93.31 96 VAL A N 1
ATOM 767 C CA . VAL A 1 96 ? 7.767 3.612 -6.788 1.00 93.31 96 VAL A CA 1
ATOM 768 C C . VAL A 1 96 ? 7.521 4.982 -7.413 1.00 93.31 96 VAL A C 1
ATOM 770 O O . VAL A 1 96 ? 8.007 6.007 -6.928 1.00 93.31 96 VAL A O 1
ATOM 773 N N . LEU A 1 97 ? 6.764 5.001 -8.509 1.00 88.75 97 LEU A N 1
ATOM 774 C CA . LEU A 1 97 ? 6.474 6.201 -9.290 1.00 88.75 97 LEU A CA 1
ATOM 775 C C . LEU A 1 97 ? 4.989 6.562 -9.208 1.00 88.75 97 LEU A C 1
ATOM 777 O O . LEU A 1 97 ? 4.128 5.705 -9.030 1.00 88.75 97 LEU A O 1
ATOM 781 N N . ARG A 1 98 ? 4.685 7.855 -9.354 1.00 87.94 98 ARG A N 1
ATOM 782 C CA . ARG A 1 98 ? 3.302 8.335 -9.472 1.00 87.94 98 ARG A CA 1
ATOM 783 C C . ARG A 1 98 ? 2.801 8.103 -10.892 1.00 87.94 98 ARG A C 1
ATOM 785 O O . ARG A 1 98 ? 3.434 8.558 -11.846 1.00 87.94 98 ARG A O 1
ATOM 792 N N . HIS A 1 99 ? 1.635 7.486 -11.024 1.00 82.56 99 HIS A N 1
ATOM 793 C CA . HIS A 1 99 ? 0.894 7.483 -12.275 1.00 82.56 99 HIS A CA 1
ATOM 794 C C . HIS A 1 99 ? 0.435 8.904 -12.613 1.00 82.56 99 HIS A C 1
ATOM 796 O O . HIS A 1 99 ? -0.037 9.653 -11.752 1.00 82.56 99 HIS A O 1
ATOM 802 N N . ARG A 1 100 ? 0.594 9.287 -13.884 1.00 73.25 100 ARG A N 1
ATOM 803 C CA . ARG A 1 100 ? 0.045 10.544 -14.400 1.00 73.25 100 ARG A CA 1
ATOM 804 C C . ARG A 1 100 ? -1.464 10.393 -14.543 1.00 73.25 100 ARG A C 1
ATOM 806 O O . ARG A 1 100 ? -1.929 9.410 -15.111 1.00 73.25 100 ARG A O 1
ATOM 813 N N . LEU A 1 101 ? -2.209 11.379 -14.056 1.00 69.25 101 LEU A N 1
ATOM 814 C CA . LEU A 1 101 ? -3.634 11.491 -14.343 1.00 69.25 101 LEU A CA 1
ATOM 815 C C . LEU A 1 101 ? -3.786 11.852 -15.832 1.00 69.25 101 LEU A C 1
ATOM 817 O O . LEU A 1 101 ? -3.255 12.891 -16.228 1.00 69.25 101 LEU A O 1
ATOM 821 N N . PRO A 1 102 ? -4.454 11.024 -16.661 1.00 64.25 102 PRO A N 1
ATOM 822 C CA . PRO A 1 102 ? -4.509 11.246 -18.108 1.00 64.25 102 PRO A CA 1
ATOM 823 C C . PRO A 1 102 ? -5.166 12.575 -18.503 1.00 64.25 102 PRO A C 1
ATOM 825 O O . PRO A 1 102 ? -4.779 13.155 -19.507 1.00 64.25 102 PRO A O 1
ATOM 828 N N . ASN A 1 103 ? -6.088 13.096 -17.686 1.00 61.47 103 ASN A N 1
ATOM 829 C CA . ASN A 1 103 ? -6.901 14.269 -18.009 1.00 61.47 103 ASN A CA 1
ATOM 830 C C . ASN A 1 103 ? -6.935 15.245 -16.823 1.00 61.47 103 ASN A C 1
ATOM 832 O O . ASN A 1 103 ? -7.884 15.265 -16.044 1.00 61.47 103 ASN A O 1
ATOM 836 N N . LEU A 1 104 ? -5.873 16.034 -16.652 1.00 66.81 104 LEU A N 1
ATOM 837 C CA . LEU A 1 104 ? -5.825 17.103 -15.640 1.00 66.81 104 LEU A CA 1
ATOM 838 C C . LEU A 1 104 ? -6.536 18.392 -16.087 1.00 66.81 104 LEU A C 1
ATOM 840 O O . LEU A 1 104 ? -6.639 19.332 -15.303 1.00 66.81 104 LEU A O 1
ATOM 844 N N . GLY A 1 105 ? -7.007 18.444 -17.334 1.00 72.75 105 GLY A N 1
ATOM 845 C CA . GLY A 1 105 ? -7.733 19.575 -17.899 1.00 72.75 105 GLY A CA 1
ATOM 846 C C . GLY A 1 105 ? -9.031 19.131 -18.576 1.00 72.75 105 GLY A C 1
ATOM 847 O O . GLY A 1 105 ? -9.134 17.972 -18.985 1.00 72.75 105 GLY A O 1
ATOM 848 N N . PRO A 1 106 ? -10.025 20.027 -18.676 1.00 71.19 106 PRO A N 1
ATOM 849 C CA . PRO A 1 106 ? -11.255 19.757 -19.410 1.00 71.19 106 PRO A CA 1
ATOM 850 C C . PRO A 1 106 ? -10.964 19.526 -20.898 1.00 71.19 106 PRO A C 1
ATOM 852 O O . PRO A 1 106 ? -10.131 20.210 -21.497 1.00 71.19 106 PRO A O 1
ATOM 855 N N . ASP A 1 107 ? -11.679 18.571 -21.489 1.00 76.56 107 ASP A N 1
ATOM 856 C CA . ASP A 1 107 ? -11.713 18.386 -22.936 1.00 76.56 107 ASP A CA 1
ATOM 857 C C . ASP A 1 107 ? -12.629 19.454 -23.544 1.00 76.56 107 ASP A C 1
ATOM 859 O O . ASP A 1 107 ? -13.838 19.268 -23.677 1.00 76.56 107 ASP A O 1
ATOM 863 N N . TRP A 1 108 ? -12.054 20.617 -23.854 1.00 78.94 108 TRP A N 1
ATOM 864 C CA . TRP A 1 108 ? -12.796 21.740 -24.428 1.00 78.94 108 TRP A CA 1
ATOM 865 C C . TRP A 1 108 ? -13.455 21.399 -25.770 1.00 78.94 108 TRP A C 1
ATOM 867 O O . TRP A 1 108 ? -14.462 22.015 -26.104 1.00 78.94 108 TRP A O 1
ATOM 877 N N . ALA A 1 109 ? -12.934 20.414 -26.513 1.00 79.75 109 ALA A N 1
ATOM 878 C CA .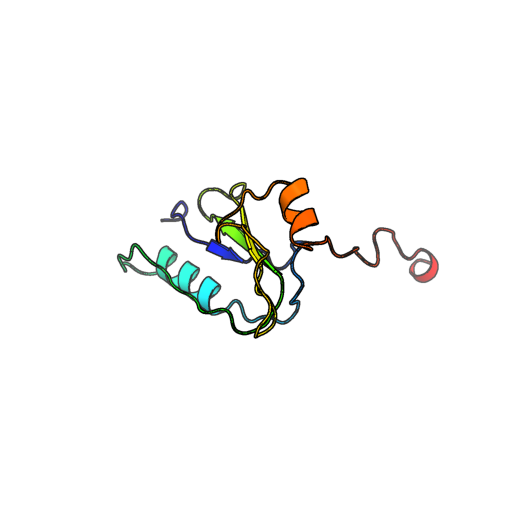 ALA A 1 109 ? -13.507 19.987 -27.788 1.00 79.75 109 ALA A CA 1
ATOM 879 C C . ALA A 1 109 ? -14.792 19.159 -27.612 1.00 79.75 109 ALA A C 1
ATOM 881 O O . ALA A 1 109 ? -15.620 19.124 -28.514 1.00 79.75 109 ALA A O 1
ATOM 882 N N . ALA A 1 110 ? -14.990 18.529 -26.450 1.00 74.81 110 ALA A N 1
ATOM 883 C CA . ALA A 1 110 ? -16.242 17.859 -26.095 1.00 74.81 110 ALA A CA 1
ATOM 884 C C . ALA A 1 110 ? -17.316 18.824 -25.544 1.00 74.81 110 ALA A C 1
ATOM 886 O O . ALA A 1 110 ? -18.450 18.407 -25.313 1.00 74.81 110 ALA A O 1
ATOM 887 N N . ILE A 1 111 ? -16.955 20.089 -25.287 1.00 71.56 111 ILE A N 1
ATOM 888 C CA . ILE A 1 111 ? -17.821 21.117 -24.681 1.00 71.56 111 ILE A CA 1
ATOM 889 C C . ILE A 1 111 ? -18.416 22.072 -25.745 1.00 71.56 111 ILE A C 1
ATOM 891 O O . ILE A 1 111 ? -19.308 22.854 -25.419 1.00 71.56 111 ILE A O 1
ATOM 895 N N . THR A 1 112 ? -17.970 22.008 -27.006 1.00 60.34 112 THR A N 1
ATOM 896 C CA . THR A 1 112 ? -18.482 22.817 -28.137 1.00 60.34 112 THR A CA 1
ATOM 897 C C . THR A 1 112 ? -19.499 22.072 -28.981 1.00 60.34 112 THR A C 1
ATOM 899 O O . THR A 1 112 ? -20.516 22.699 -29.346 1.00 60.34 112 THR A O 1
#

Radius of gyration: 17.19 Å; chains: 1; bounding box: 41×37×48 Å